Protein AF-A0A5K7YXM6-F1 (afdb_monomer_lite)

Radius of gyration: 16.0 Å; chains: 1; bounding box: 32×33×39 Å

InterPro domains:
  IPR024445 ISXO2-like transposase domain [PF12762] (10-91)

Secondary structure (DSSP, 8-state):
---S--HHHHHHHHHHHS-TTSEEEE---GGGTTTGGGSSEEEE--GGGT---BTTB-THHHHHHHHHHHHHHHHT-S---GGGHHHHHHHHHHHHHHHT--

Structure (mmCIF, N/CA/C/O backbone):
data_AF-A0A5K7YXM6-F1
#
_entry.id   AF-A0A5K7YXM6-F1
#
loop_
_atom_site.group_PDB
_atom_site.id
_atom_site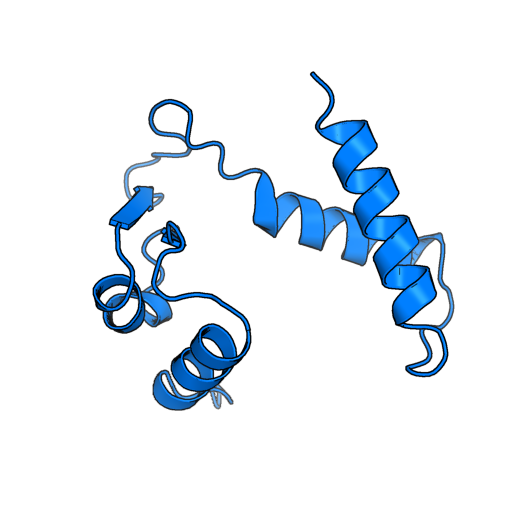.type_symbol
_atom_site.label_atom_id
_atom_site.label_alt_id
_atom_site.label_comp_id
_atom_site.label_asym_id
_atom_site.label_entity_id
_atom_site.label_seq_id
_atom_site.pdbx_PDB_ins_code
_atom_site.Cartn_x
_atom_site.Cartn_y
_atom_site.Cartn_z
_atom_site.occupancy
_atom_site.B_iso_or_equiv
_atom_site.auth_seq_id
_atom_site.auth_comp_id
_atom_site.auth_asym_id
_atom_site.auth_atom_id
_atom_site.pdbx_PDB_model_num
ATOM 1 N N . MET A 1 1 ? 20.880 -11.375 10.407 1.00 36.19 1 MET A N 1
ATOM 2 C CA . MET A 1 1 ? 19.707 -10.485 10.245 1.00 36.19 1 MET A CA 1
ATOM 3 C C . MET A 1 1 ? 18.584 -11.281 9.598 1.00 36.19 1 MET A C 1
ATOM 5 O O . MET A 1 1 ? 18.596 -11.488 8.393 1.00 36.19 1 MET A O 1
ATOM 9 N N . HIS A 1 2 ? 17.685 -11.833 10.412 1.00 35.72 2 HIS A N 1
ATOM 10 C CA . HIS A 1 2 ? 16.621 -12.723 9.954 1.00 35.72 2 HIS A CA 1
ATOM 11 C C . HIS A 1 2 ? 15.570 -11.929 9.172 1.00 35.72 2 HIS A C 1
ATOM 13 O O . HIS A 1 2 ? 14.841 -11.129 9.749 1.00 35.72 2 HIS A O 1
ATOM 19 N N . SER A 1 3 ? 15.504 -12.138 7.855 1.00 43.84 3 SER A N 1
ATOM 20 C CA . SER A 1 3 ? 14.367 -11.705 7.043 1.00 43.84 3 SER A CA 1
ATOM 21 C C . SER A 1 3 ? 13.166 -12.558 7.453 1.00 43.84 3 SER A C 1
ATOM 23 O O . SER A 1 3 ? 13.083 -13.733 7.107 1.00 43.84 3 SER A O 1
ATOM 25 N N . ILE A 1 4 ? 12.276 -11.991 8.265 1.00 49.19 4 ILE A N 1
ATOM 26 C CA . ILE A 1 4 ? 11.186 -12.690 8.975 1.00 49.19 4 ILE A CA 1
ATOM 27 C C . ILE A 1 4 ? 10.072 -13.158 8.007 1.00 49.19 4 ILE A C 1
ATOM 29 O O . ILE A 1 4 ? 9.081 -13.748 8.419 1.00 49.19 4 ILE A O 1
ATOM 33 N N . TYR A 1 5 ? 10.233 -12.966 6.694 1.00 55.22 5 TYR A N 1
ATOM 34 C CA . TYR A 1 5 ? 9.262 -13.395 5.692 1.00 55.22 5 TYR A CA 1
ATOM 35 C C . TYR A 1 5 ? 9.944 -14.166 4.560 1.00 55.22 5 TYR A C 1
ATOM 37 O O . TYR A 1 5 ? 10.531 -13.591 3.644 1.00 55.22 5 TYR A O 1
ATOM 45 N N . SER A 1 6 ? 9.842 -15.497 4.618 1.00 72.19 6 SER A N 1
ATOM 46 C CA . SER A 1 6 ? 10.118 -16.367 3.470 1.00 72.19 6 SER A CA 1
ATOM 47 C C . SER A 1 6 ? 9.239 -15.945 2.286 1.00 72.19 6 SER A C 1
ATOM 49 O O . SER A 1 6 ? 8.072 -15.600 2.476 1.00 72.19 6 SER A O 1
ATOM 51 N N . ILE A 1 7 ? 9.767 -16.007 1.058 1.00 69.94 7 ILE A N 1
ATOM 52 C CA . ILE A 1 7 ? 9.033 -15.705 -0.192 1.00 69.94 7 ILE A CA 1
ATOM 53 C C . ILE A 1 7 ? 7.693 -16.460 -0.247 1.00 69.94 7 ILE A C 1
ATOM 55 O O . ILE A 1 7 ? 6.695 -15.932 -0.734 1.00 69.94 7 ILE A O 1
ATOM 59 N N . VAL A 1 8 ? 7.658 -17.670 0.320 1.00 73.25 8 VAL A N 1
ATOM 60 C CA . VAL A 1 8 ? 6.451 -18.498 0.443 1.00 73.25 8 VAL A CA 1
ATOM 61 C C . VAL A 1 8 ? 5.366 -17.787 1.256 1.00 73.25 8 VAL A C 1
ATOM 63 O O . VAL A 1 8 ? 4.219 -17.706 0.823 1.00 73.25 8 VAL A O 1
ATOM 66 N N . HIS A 1 9 ? 5.730 -17.198 2.394 1.00 81.62 9 HIS A N 1
ATOM 67 C CA . HIS A 1 9 ? 4.793 -16.483 3.257 1.00 81.62 9 HIS A CA 1
ATOM 68 C C . HIS A 1 9 ? 4.263 -15.205 2.592 1.00 81.62 9 HIS A C 1
ATOM 70 O O . HIS A 1 9 ? 3.077 -14.900 2.687 1.00 81.62 9 HIS A O 1
ATOM 76 N N . LEU A 1 10 ? 5.127 -14.488 1.865 1.00 80.56 10 LEU A N 1
ATOM 77 C CA . LEU A 1 10 ? 4.731 -13.302 1.107 1.00 80.56 10 LEU A CA 1
ATOM 78 C C . LEU A 1 10 ? 3.701 -13.652 0.021 1.00 80.56 10 LEU A C 1
ATOM 80 O O . LEU A 1 10 ? 2.681 -12.978 -0.093 1.00 80.56 10 LEU A O 1
ATOM 84 N N . SER A 1 11 ? 3.942 -14.732 -0.732 1.00 81.81 11 SER A N 1
ATOM 85 C CA . SER A 1 11 ? 3.024 -15.188 -1.782 1.00 81.81 11 SER A CA 1
ATOM 86 C C . SER A 1 11 ? 1.641 -15.541 -1.236 1.00 81.81 11 SER A C 1
ATOM 88 O O . SER A 1 11 ? 0.642 -15.067 -1.764 1.00 81.81 11 SER A O 1
ATOM 90 N N . ALA A 1 12 ? 1.576 -16.258 -0.110 1.00 84.94 12 ALA A N 1
ATOM 91 C CA . ALA A 1 12 ? 0.313 -16.660 0.502 1.00 84.94 12 ALA A CA 1
ATOM 92 C C . ALA A 1 12 ? -0.518 -15.465 0.999 1.00 84.94 12 ALA A C 1
ATOM 94 O O . ALA A 1 12 ? -1.745 -15.485 0.920 1.00 84.94 12 ALA A O 1
ATOM 95 N N . ILE A 1 13 ? 0.136 -14.418 1.514 1.00 86.88 13 ILE A N 1
ATOM 96 C CA . ILE A 1 13 ? -0.553 -13.185 1.916 1.00 86.88 13 ILE A CA 1
ATOM 97 C C . ILE A 1 13 ? -1.103 -12.465 0.687 1.00 86.88 13 ILE A C 1
ATOM 99 O O . ILE A 1 13 ? -2.266 -12.074 0.681 1.00 86.88 13 ILE A O 1
ATOM 103 N N . ILE A 1 14 ? -0.282 -12.285 -0.346 1.00 83.62 14 ILE A N 1
ATOM 104 C CA . ILE A 1 14 ? -0.678 -11.541 -1.546 1.00 83.62 14 ILE A CA 1
ATOM 105 C C . ILE A 1 14 ? -1.836 -12.252 -2.255 1.00 83.62 14 ILE A C 1
ATOM 107 O O . ILE A 1 14 ? -2.810 -11.596 -2.621 1.00 83.62 14 ILE A O 1
ATOM 111 N N . ASP A 1 15 ? -1.778 -13.578 -2.344 1.00 85.00 15 ASP A N 1
ATOM 112 C CA . ASP A 1 15 ? -2.817 -14.413 -2.944 1.00 85.00 15 ASP A CA 1
ATOM 113 C C . ASP A 1 15 ? -4.129 -14.401 -2.160 1.00 85.00 15 ASP A C 1
ATOM 115 O O . ASP A 1 15 ? -5.202 -14.450 -2.751 1.00 85.00 15 ASP A O 1
A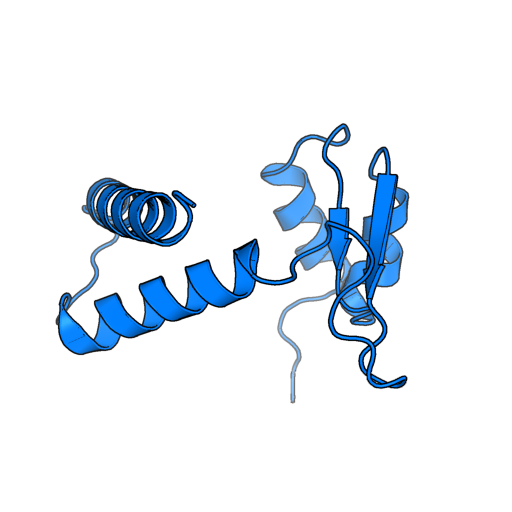TOM 119 N N . ARG A 1 16 ? -4.068 -14.301 -0.828 1.00 88.19 16 ARG A N 1
ATOM 120 C CA . ARG A 1 16 ? -5.266 -14.235 0.021 1.00 88.19 16 ARG A CA 1
ATOM 121 C C . ARG A 1 16 ? -6.106 -12.985 -0.244 1.00 88.19 16 ARG A C 1
ATOM 123 O O . ARG A 1 16 ? -7.319 -13.028 -0.062 1.00 88.19 16 ARG A O 1
ATOM 130 N N . PHE A 1 17 ? -5.466 -11.872 -0.598 1.00 87.00 17 PHE A N 1
ATOM 131 C CA . PHE A 1 17 ? -6.116 -10.562 -0.682 1.00 87.00 17 PHE A CA 1
ATOM 132 C C . PHE A 1 17 ? -6.293 -10.036 -2.113 1.00 87.00 17 PHE A C 1
ATOM 134 O O . PHE A 1 17 ? -6.880 -8.969 -2.274 1.00 87.00 17 PHE A O 1
ATOM 141 N N . ASN A 1 18 ? -5.810 -10.745 -3.141 1.00 84.81 18 ASN A N 1
ATOM 142 C CA . ASN A 1 18 ? -5.878 -10.294 -4.533 1.00 84.81 18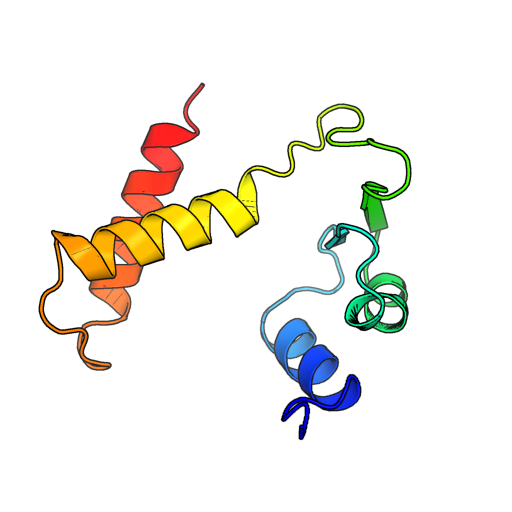 ASN A CA 1
ATOM 143 C C . ASN A 1 18 ? -6.464 -11.364 -5.457 1.00 84.81 18 ASN A C 1
ATOM 145 O O . ASN A 1 18 ? -6.148 -12.545 -5.341 1.00 84.81 18 ASN A O 1
ATOM 149 N N . ASP A 1 19 ? -7.250 -10.922 -6.436 1.00 85.25 19 ASP A N 1
ATOM 150 C CA . ASP A 1 19 ? -7.749 -11.773 -7.518 1.00 85.25 19 ASP A CA 1
ATOM 151 C C . ASP A 1 19 ? -6.621 -12.091 -8.518 1.00 85.25 19 ASP A C 1
ATOM 153 O O . ASP A 1 19 ? -5.845 -11.210 -8.891 1.00 85.25 19 ASP A O 1
ATOM 157 N N . LYS A 1 20 ? -6.538 -13.337 -8.998 1.00 84.62 20 LYS A N 1
ATOM 158 C CA . LYS A 1 20 ? -5.550 -13.766 -10.007 1.00 84.62 20 LYS A CA 1
ATOM 159 C C . LYS A 1 20 ? -5.741 -13.078 -11.367 1.00 84.62 20 LYS A C 1
ATOM 161 O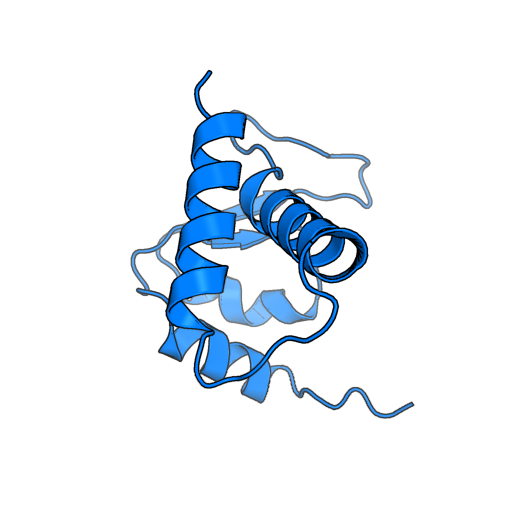 O . LYS A 1 20 ? -4.803 -13.008 -12.159 1.00 84.62 20 LYS A O 1
ATOM 166 N N . ARG A 1 21 ? -6.928 -12.525 -11.632 1.00 83.94 21 ARG A N 1
ATOM 167 C CA . ARG A 1 21 ? -7.228 -11.689 -12.806 1.00 83.94 21 ARG A CA 1
ATOM 168 C C . ARG A 1 21 ? -6.662 -10.270 -12.700 1.00 83.94 21 ARG A C 1
ATOM 170 O O . ARG A 1 21 ? -6.714 -9.533 -13.680 1.00 83.94 21 ARG A O 1
ATOM 177 N N . ALA A 1 22 ? -6.143 -9.871 -11.538 1.00 81.88 22 ALA A N 1
ATOM 178 C CA . ALA A 1 22 ? -5.561 -8.550 -11.351 1.00 81.88 22 ALA A CA 1
ATOM 179 C C . ALA A 1 22 ? -4.256 -8.372 -12.144 1.00 81.88 22 ALA A C 1
ATOM 181 O O . ALA A 1 22 ? -3.495 -9.315 -12.365 1.00 81.88 22 ALA A O 1
ATOM 182 N N . TYR A 1 23 ? -3.975 -7.123 -12.516 1.00 80.75 23 TYR A N 1
ATOM 183 C CA . TYR A 1 23 ? -2.710 -6.721 -13.124 1.00 80.75 23 TYR A CA 1
ATOM 184 C C . TYR A 1 23 ? -1.673 -6.447 -12.032 1.00 80.75 23 TYR A C 1
ATOM 186 O O . TYR A 1 23 ? -1.823 -5.507 -11.248 1.00 80.75 23 TYR A O 1
ATOM 194 N N . MET A 1 24 ? -0.602 -7.238 -11.984 1.00 80.00 24 MET A N 1
ATOM 195 C CA . MET A 1 24 ? 0.456 -7.057 -10.990 1.00 80.00 24 MET A CA 1
ATOM 196 C C . MET A 1 24 ? 1.498 -6.049 -11.487 1.00 80.00 24 MET A C 1
ATOM 198 O O . MET A 1 24 ? 2.150 -6.269 -12.504 1.00 80.00 24 MET A O 1
ATOM 202 N N . LYS A 1 25 ? 1.696 -4.947 -10.757 1.00 80.06 25 LYS A N 1
ATOM 203 C CA . LYS A 1 25 ? 2.720 -3.928 -11.049 1.00 80.06 25 LYS A CA 1
ATOM 204 C C . LYS A 1 25 ? 3.839 -4.006 -10.006 1.00 80.06 25 LYS A C 1
ATOM 206 O O . LYS A 1 25 ? 3.563 -3.934 -8.811 1.00 80.06 25 LYS A O 1
ATOM 211 N N . THR A 1 26 ? 5.093 -4.167 -10.430 1.00 77.94 26 THR A N 1
ATOM 212 C CA . THR A 1 26 ? 6.247 -4.317 -9.519 1.00 77.94 26 THR A CA 1
ATOM 213 C C . THR A 1 26 ? 7.522 -3.666 -10.071 1.00 77.94 26 THR A C 1
ATOM 215 O O . THR A 1 26 ? 7.620 -3.315 -11.242 1.00 77.94 26 THR A O 1
ATOM 218 N N . ASP A 1 27 ? 8.519 -3.496 -9.213 1.00 72.88 27 ASP A N 1
ATOM 219 C CA . ASP A 1 27 ? 9.766 -2.772 -9.454 1.00 72.88 27 ASP A CA 1
ATOM 220 C C . ASP A 1 27 ? 10.990 -3.684 -9.596 1.00 72.88 27 ASP A C 1
ATOM 222 O O . ASP A 1 27 ? 12.134 -3.273 -9.397 1.00 72.88 27 ASP A O 1
ATOM 226 N N . LYS A 1 28 ? 10.733 -4.953 -9.940 1.00 73.75 28 LYS A N 1
ATOM 227 C CA . LYS A 1 28 ? 11.728 -6.028 -10.054 1.00 73.75 28 LYS A CA 1
ATOM 228 C C . LYS A 1 28 ? 12.362 -6.451 -8.730 1.00 73.75 28 LYS A C 1
ATOM 230 O O . LYS A 1 28 ? 13.374 -7.155 -8.747 1.00 73.75 28 LYS A O 1
ATOM 235 N N . MET A 1 29 ? 11.769 -6.118 -7.582 1.00 75.88 29 MET A N 1
ATOM 236 C CA . MET A 1 29 ? 12.228 -6.683 -6.315 1.00 75.88 29 MET A CA 1
ATOM 237 C C . MET A 1 29 ? 12.203 -8.222 -6.367 1.00 75.88 29 MET A C 1
ATOM 239 O O . MET A 1 29 ? 11.189 -8.847 -6.685 1.00 75.88 29 MET A O 1
ATOM 243 N N . HIS A 1 30 ? 13.340 -8.846 -6.036 1.00 76.19 30 HIS A N 1
ATOM 244 C CA . HIS A 1 30 ? 13.561 -10.293 -6.171 1.00 76.19 30 HIS A CA 1
ATOM 245 C C . HIS A 1 30 ? 12.518 -11.159 -5.449 1.00 76.19 30 HIS A C 1
ATOM 247 O O . HIS A 1 30 ? 12.266 -12.284 -5.876 1.00 76.19 30 HIS A O 1
ATOM 253 N N . ALA A 1 31 ? 11.886 -10.641 -4.394 1.00 76.44 31 ALA A N 1
ATOM 254 C CA . ALA A 1 31 ? 10.847 -11.359 -3.663 1.00 76.44 31 ALA A CA 1
ATOM 255 C C . ALA A 1 31 ? 9.567 -11.595 -4.490 1.00 76.44 31 ALA A C 1
ATOM 257 O O . ALA A 1 31 ? 8.879 -12.585 -4.256 1.00 76.44 31 ALA A O 1
ATOM 258 N N . TYR A 1 32 ? 9.263 -10.742 -5.478 1.00 76.44 32 TYR A N 1
ATOM 259 C CA . TYR A 1 32 ? 8.048 -10.852 -6.300 1.00 76.44 32 TYR A CA 1
ATOM 260 C C . TYR A 1 32 ? 8.228 -11.693 -7.569 1.00 76.44 32 TYR A C 1
ATOM 262 O O . TYR A 1 32 ? 7.240 -12.068 -8.190 1.00 76.44 32 TYR A O 1
ATOM 270 N N . LYS A 1 33 ? 9.467 -12.064 -7.917 1.00 74.81 33 LYS A N 1
ATOM 271 C CA . LYS A 1 33 ? 9.854 -12.756 -9.168 1.00 74.81 33 LYS A CA 1
ATOM 272 C C . LYS A 1 33 ? 9.243 -14.153 -9.380 1.00 74.81 33 LYS A C 1
ATOM 274 O O . LYS A 1 33 ? 9.459 -14.780 -10.414 1.00 74.81 33 LYS A O 1
ATOM 279 N N . ARG A 1 34 ? 8.639 -14.717 -8.330 1.00 76.88 34 ARG A N 1
ATOM 280 C CA . ARG A 1 34 ? 7.933 -16.012 -8.351 1.00 76.88 34 ARG A CA 1
ATOM 281 C C . ARG A 1 34 ? 6.414 -15.846 -8.234 1.00 76.88 34 ARG A C 1
ATOM 283 O O . ARG A 1 34 ? 5.688 -16.821 -8.395 1.00 76.88 34 ARG A O 1
ATOM 290 N N . ILE A 1 35 ? 5.957 -14.645 -7.889 1.00 79.81 35 ILE A N 1
ATOM 291 C CA . ILE A 1 35 ? 4.562 -14.309 -7.581 1.00 79.81 35 ILE A CA 1
ATOM 292 C C . ILE A 1 35 ? 3.905 -13.691 -8.817 1.00 79.81 35 ILE A C 1
ATOM 294 O O . ILE A 1 35 ? 2.776 -14.033 -9.146 1.00 79.81 35 ILE A O 1
ATOM 298 N N . ASP A 1 36 ? 4.658 -12.870 -9.549 1.00 73.81 36 ASP A N 1
ATOM 299 C CA . ASP A 1 36 ? 4.292 -12.266 -10.835 1.00 73.81 36 ASP A CA 1
ATOM 300 C C . ASP A 1 36 ? 3.731 -13.259 -11.864 1.00 73.81 36 ASP A C 1
ATOM 302 O O . ASP A 1 36 ? 2.741 -12.957 -12.525 1.00 73.81 36 ASP A O 1
ATOM 306 N N . LYS A 1 37 ? 4.293 -14.470 -11.950 1.00 76.75 37 LYS A N 1
ATOM 307 C CA . LYS A 1 37 ? 3.859 -15.522 -12.890 1.00 76.75 37 LYS A CA 1
ATOM 308 C C . LYS A 1 37 ? 2.440 -16.052 -12.661 1.00 76.75 37 LYS A C 1
ATOM 310 O O . LYS A 1 37 ? 1.946 -16.806 -13.491 1.00 76.75 37 LYS A O 1
ATOM 315 N N . GLN A 1 38 ? 1.820 -15.734 -11.527 1.00 79.31 38 GLN A N 1
ATOM 316 C CA . GLN A 1 38 ? 0.506 -16.260 -11.150 1.00 79.31 38 GLN A CA 1
ATOM 317 C C . GLN A 1 38 ? -0.653 -15.340 -11.550 1.00 79.31 38 GLN A C 1
ATOM 319 O O . GLN A 1 38 ? -1.809 -15.726 -11.391 1.00 79.31 38 GLN A O 1
ATOM 324 N N . TYR A 1 39 ? -0.356 -14.133 -12.032 1.00 81.56 39 TYR A N 1
ATOM 325 C CA . TYR A 1 39 ? -1.347 -13.123 -12.393 1.00 81.56 39 TYR A CA 1
ATOM 326 C C . TYR A 1 39 ? -1.534 -13.043 -13.907 1.00 81.56 39 TYR A C 1
ATOM 328 O O . TYR A 1 39 ? -0.613 -13.331 -14.670 1.00 81.56 39 TYR A O 1
ATOM 336 N N . LEU A 1 40 ? -2.726 -12.618 -14.339 1.00 76.88 40 LEU A N 1
ATOM 337 C CA . LEU A 1 40 ? -3.111 -12.524 -15.755 1.00 76.88 40 LEU A CA 1
ATOM 338 C C . LEU A 1 40 ? -2.136 -11.686 -16.595 1.00 76.88 40 LEU A C 1
ATOM 340 O O . LEU A 1 40 ? -1.927 -11.944 -17.779 1.00 76.88 40 LEU A O 1
ATOM 344 N N . SER A 1 41 ? -1.556 -10.650 -15.999 1.00 74.19 41 SER A N 1
ATOM 345 C CA . SER A 1 41 ? -0.568 -9.791 -16.640 1.00 74.19 41 SER A CA 1
ATOM 346 C C . SER A 1 41 ? 0.296 -9.131 -15.578 1.00 74.19 41 SER A C 1
ATOM 348 O O . SER A 1 41 ? -0.203 -8.688 -14.540 1.00 74.19 41 SER A O 1
ATOM 350 N N . TYR A 1 42 ? 1.596 -9.044 -15.849 1.00 74.62 42 TYR A N 1
ATOM 351 C CA . TYR A 1 42 ? 2.550 -8.378 -14.976 1.00 74.62 42 TYR A CA 1
ATOM 352 C C . TYR A 1 42 ? 3.225 -7.234 -15.726 1.00 74.62 42 TYR A C 1
ATOM 354 O O . TYR A 1 42 ? 3.585 -7.357 -16.896 1.00 74.62 42 TYR A O 1
ATOM 362 N N . LEU A 1 43 ? 3.410 -6.114 -15.039 1.00 72.88 43 LEU A N 1
ATOM 363 C CA . LEU A 1 43 ? 4.156 -4.976 -15.546 1.00 72.88 43 LEU A CA 1
ATOM 364 C C . LEU A 1 43 ? 5.291 -4.652 -14.587 1.00 72.88 43 LEU A C 1
ATOM 366 O O . LEU A 1 43 ? 5.133 -4.670 -13.363 1.00 72.88 43 LEU A O 1
ATOM 370 N N . LEU A 1 44 ? 6.457 -4.388 -15.167 1.00 74.44 44 LEU A N 1
ATOM 371 C CA . LEU A 1 44 ? 7.707 -4.284 -14.437 1.00 74.44 44 LEU A CA 1
ATOM 372 C C . LEU A 1 44 ? 8.473 -3.040 -14.866 1.00 74.44 44 LEU A C 1
ATOM 374 O O . LEU A 1 44 ? 8.751 -2.859 -16.049 1.00 74.44 44 LEU A O 1
ATOM 378 N N . VAL A 1 45 ? 8.857 -2.237 -13.882 1.00 74.12 45 VAL A N 1
ATOM 379 C CA . VAL A 1 45 ? 9.737 -1.080 -14.056 1.00 74.12 45 VAL A CA 1
ATOM 380 C C . VAL A 1 45 ? 11.106 -1.420 -13.474 1.00 74.12 45 VAL A C 1
ATOM 382 O O . VAL A 1 45 ? 11.195 -2.010 -12.397 1.00 74.12 45 VAL A O 1
ATOM 385 N N . ASN A 1 46 ? 12.190 -1.096 -14.185 1.00 75.88 46 ASN A N 1
ATOM 386 C CA . ASN A 1 46 ? 13.544 -1.431 -13.751 1.00 75.88 46 ASN A CA 1
ATOM 387 C C . ASN A 1 46 ? 14.337 -0.210 -13.253 1.00 75.88 46 ASN A C 1
ATOM 389 O O . ASN A 1 46 ? 15.029 0.459 -14.024 1.00 75.88 46 ASN A O 1
ATOM 393 N N . HIS A 1 47 ? 14.356 0.006 -11.937 1.00 73.31 47 HIS A N 1
ATOM 394 C CA . HIS A 1 47 ? 15.112 1.114 -11.336 1.00 73.31 47 HIS A CA 1
ATOM 395 C C . HIS A 1 47 ? 16.625 1.018 -11.484 1.00 73.31 47 HIS A C 1
ATOM 397 O O . HIS A 1 47 ? 17.285 2.053 -11.526 1.00 73.31 47 HIS A O 1
ATOM 403 N N . LEU A 1 48 ? 17.190 -0.186 -11.635 1.00 76.81 48 LEU A N 1
ATOM 404 C CA . LEU A 1 48 ? 18.625 -0.324 -11.920 1.00 76.81 48 LEU A CA 1
ATOM 405 C C . LEU A 1 48 ? 18.992 0.305 -13.269 1.00 76.81 48 LEU A C 1
ATOM 407 O O . LEU A 1 48 ? 20.135 0.691 -13.482 1.00 76.81 48 LEU A O 1
ATOM 411 N N . ARG A 1 49 ? 18.017 0.433 -14.175 1.00 81.62 49 ARG A N 1
ATOM 412 C CA . ARG A 1 49 ? 18.168 1.111 -15.467 1.00 81.62 49 ARG A CA 1
ATOM 413 C C . ARG A 1 49 ? 17.659 2.554 -15.443 1.00 81.62 49 ARG A C 1
ATOM 415 O O . ARG A 1 49 ? 17.502 3.132 -16.509 1.00 81.62 49 ARG A O 1
ATOM 422 N N . LYS A 1 50 ? 17.408 3.127 -14.256 1.00 77.94 50 LYS A N 1
ATOM 423 C CA . LYS A 1 50 ? 16.810 4.463 -14.075 1.00 77.94 50 LYS A CA 1
ATOM 424 C C . LYS A 1 50 ? 15.459 4.621 -14.789 1.00 77.94 50 LYS A C 1
ATOM 426 O O . LYS A 1 50 ? 15.083 5.714 -15.194 1.00 77.94 50 LYS A O 1
ATOM 431 N N . GLU A 1 51 ? 14.727 3.520 -14.937 1.00 75.69 51 GLU A N 1
ATOM 432 C CA . GLU A 1 51 ? 13.346 3.532 -15.403 1.00 75.69 51 GLU A CA 1
ATOM 433 C C . GLU A 1 51 ? 12.446 3.805 -14.193 1.00 75.69 51 GLU A C 1
ATOM 435 O O . GLU A 1 51 ? 12.548 3.107 -13.180 1.00 75.69 51 GLU A O 1
ATOM 440 N N . TYR A 1 52 ? 11.607 4.838 -14.269 1.00 71.69 52 TYR A N 1
ATOM 441 C CA . TYR A 1 52 ? 10.713 5.246 -13.172 1.00 71.69 52 TYR A CA 1
ATOM 442 C C . TYR A 1 52 ? 9.231 5.214 -13.564 1.00 71.69 52 TYR A C 1
ATOM 444 O O . TYR A 1 52 ? 8.372 5.078 -12.693 1.00 71.69 52 TYR A O 1
ATOM 452 N N . SER A 1 53 ? 8.945 5.261 -14.863 1.00 68.94 53 SER A N 1
ATOM 453 C CA . SER A 1 53 ? 7.631 5.061 -15.469 1.00 68.94 53 SER A CA 1
ATOM 454 C C . SER A 1 53 ? 7.796 4.351 -16.814 1.00 68.94 53 SER A C 1
ATOM 456 O O . SER A 1 53 ? 8.857 4.427 -17.438 1.00 68.94 53 SER A O 1
ATOM 458 N N . ARG A 1 54 ? 6.747 3.655 -17.248 1.00 72.81 54 ARG A N 1
ATOM 459 C CA . ARG A 1 54 ? 6.605 3.095 -18.597 1.00 72.81 54 ARG A CA 1
ATOM 460 C C . ARG A 1 54 ? 5.141 3.279 -18.987 1.00 72.81 54 ARG A C 1
ATOM 462 O O . ARG A 1 54 ? 4.287 2.817 -18.247 1.00 72.81 54 ARG A O 1
ATOM 469 N N . ASP A 1 55 ? 4.846 3.980 -20.076 1.00 71.31 55 ASP A N 1
ATOM 470 C CA . ASP A 1 55 ? 3.467 4.293 -20.504 1.00 71.31 55 ASP A CA 1
ATOM 471 C C . ASP A 1 55 ? 2.601 4.878 -19.352 1.00 71.31 55 ASP A C 1
ATOM 473 O O . ASP A 1 55 ? 3.125 5.600 -18.500 1.00 71.31 55 ASP A O 1
ATOM 477 N N . ASP A 1 56 ? 1.312 4.521 -19.257 1.00 59.84 56 ASP A N 1
ATOM 478 C CA . ASP A 1 56 ? 0.385 4.900 -18.162 1.00 59.84 56 ASP A CA 1
ATOM 479 C C . ASP A 1 56 ? 0.688 4.206 -16.815 1.00 59.84 56 ASP A C 1
ATOM 481 O O . ASP A 1 56 ? -0.100 4.208 -15.859 1.00 59.84 56 ASP A O 1
ATOM 485 N N . ILE A 1 57 ? 1.836 3.538 -16.704 1.00 57.78 57 ILE A N 1
ATOM 486 C CA . ILE A 1 57 ? 2.245 2.816 -15.503 1.00 57.78 57 ILE A CA 1
ATOM 487 C C . ILE A 1 57 ? 2.923 3.814 -14.575 1.00 57.78 57 ILE A C 1
ATOM 489 O O . ILE A 1 57 ? 4.139 3.815 -14.368 1.00 57.78 57 ILE A O 1
ATOM 493 N N . HIS A 1 58 ? 2.109 4.667 -13.967 1.00 55.97 58 HIS A N 1
ATOM 494 C CA . HIS A 1 58 ? 2.559 5.460 -12.843 1.00 55.97 58 HIS A CA 1
ATOM 495 C C . HIS A 1 58 ? 2.721 4.556 -11.613 1.00 55.97 58 HIS A C 1
ATOM 497 O O . HIS A 1 58 ? 1.793 3.887 -11.152 1.00 55.97 58 HIS A O 1
ATOM 503 N N . ARG A 1 59 ? 3.935 4.566 -11.052 1.00 54.97 59 ARG A N 1
ATOM 504 C CA . ARG A 1 59 ? 4.328 3.912 -9.788 1.00 54.97 59 ARG A CA 1
ATOM 505 C C . ARG A 1 59 ? 3.530 4.403 -8.569 1.00 54.97 59 ARG A C 1
ATOM 507 O O . ARG A 1 59 ? 3.577 3.801 -7.501 1.00 54.97 59 ARG A O 1
ATOM 514 N N . ILE A 1 60 ? 2.775 5.480 -8.743 1.00 60.50 60 ILE A N 1
ATOM 515 C CA . ILE A 1 60 ? 2.203 6.303 -7.682 1.00 60.50 60 ILE A CA 1
ATOM 516 C C . ILE A 1 60 ? 1.264 5.530 -6.743 1.00 60.50 60 ILE A C 1
ATOM 518 O O . ILE A 1 60 ? 1.123 5.915 -5.597 1.00 60.50 60 ILE A O 1
ATOM 522 N N . THR A 1 61 ? 0.690 4.394 -7.131 1.00 68.00 61 THR A N 1
ATOM 523 C CA . THR A 1 61 ? -0.380 3.750 -6.346 1.00 68.00 61 THR A CA 1
ATOM 524 C C . THR A 1 61 ? 0.019 3.303 -4.924 1.00 68.00 61 THR A C 1
ATOM 526 O O . THR A 1 61 ? -0.498 3.835 -3.941 1.00 68.00 61 THR A O 1
ATOM 529 N N . SER A 1 62 ? 0.927 2.331 -4.768 1.00 72.81 62 SER A N 1
ATOM 530 C CA . SER A 1 62 ? 1.209 1.719 -3.452 1.00 72.81 62 SER A CA 1
ATOM 531 C C . SER A 1 62 ? 2.163 2.548 -2.589 1.00 72.81 62 SER A C 1
ATOM 533 O O . SER A 1 62 ? 2.046 2.564 -1.361 1.00 72.81 62 SER A O 1
ATOM 535 N N . GLU A 1 63 ? 3.097 3.261 -3.215 1.00 74.62 63 GLU A N 1
ATOM 536 C CA . GLU A 1 63 ? 4.047 4.127 -2.517 1.00 74.62 63 GLU A CA 1
ATOM 537 C C . GLU A 1 63 ? 3.374 5.387 -1.982 1.00 74.62 63 GLU A C 1
ATOM 539 O O . GLU A 1 63 ? 3.604 5.737 -0.823 1.00 74.62 63 GLU A O 1
ATOM 544 N N . LEU A 1 64 ? 2.493 6.019 -2.769 1.00 76.12 64 LEU A N 1
ATOM 545 C CA . LEU A 1 64 ? 1.730 7.177 -2.305 1.00 76.12 64 LEU A CA 1
ATOM 546 C C . LEU A 1 64 ? 0.756 6.778 -1.200 1.00 76.12 64 LEU A C 1
ATOM 548 O O . LEU A 1 64 ? 0.685 7.465 -0.186 1.00 76.12 64 LEU A O 1
ATOM 552 N N . PHE A 1 65 ? 0.067 5.640 -1.338 1.00 81.56 65 PHE A N 1
ATOM 553 C CA . PHE A 1 65 ? -0.799 5.125 -0.276 1.00 81.56 65 PHE A CA 1
ATOM 554 C C . PHE A 1 65 ? -0.025 4.927 1.038 1.00 81.56 65 PHE A C 1
ATOM 556 O O . PHE A 1 65 ? -0.445 5.394 2.098 1.00 81.56 65 PHE A O 1
ATOM 563 N N . ASN A 1 66 ? 1.156 4.302 0.972 1.00 82.75 66 ASN A N 1
ATOM 564 C CA . ASN A 1 66 ? 2.019 4.130 2.140 1.00 82.75 66 ASN A CA 1
ATOM 565 C C . ASN A 1 66 ? 2.558 5.459 2.687 1.00 82.75 66 ASN A C 1
ATOM 567 O O . ASN A 1 66 ? 2.773 5.573 3.895 1.00 82.75 66 ASN A O 1
ATOM 571 N N . ALA A 1 67 ? 2.802 6.454 1.834 1.00 85.25 67 ALA A N 1
ATOM 572 C CA . ALA A 1 67 ? 3.222 7.784 2.258 1.00 85.25 67 ALA A CA 1
ATOM 573 C C . ALA A 1 67 ? 2.107 8.512 3.025 1.00 85.25 67 ALA A C 1
ATOM 575 O O . ALA A 1 67 ? 2.383 9.050 4.097 1.00 85.25 67 ALA A O 1
ATOM 576 N N . ILE A 1 68 ? 0.860 8.453 2.539 1.00 86.31 68 ILE A N 1
ATOM 577 C CA . ILE A 1 68 ? -0.321 9.009 3.221 1.00 86.31 68 ILE A CA 1
ATOM 578 C C . ILE A 1 68 ? -0.508 8.319 4.575 1.00 86.31 68 ILE A C 1
ATOM 580 O O . ILE A 1 68 ? -0.507 8.988 5.602 1.00 86.31 68 ILE A O 1
ATOM 584 N N . LEU A 1 69 ? -0.506 6.982 4.617 1.00 87.00 69 LEU A N 1
ATOM 585 C CA . LEU A 1 69 ? -0.608 6.229 5.875 1.00 87.00 69 LEU A CA 1
ATOM 586 C C . LEU A 1 69 ? 0.480 6.630 6.889 1.00 87.00 69 LEU A C 1
ATOM 588 O O . LEU A 1 69 ? 0.212 6.778 8.083 1.00 87.00 69 LEU A O 1
ATOM 592 N N . LYS A 1 70 ? 1.730 6.797 6.435 1.00 87.00 70 LYS A N 1
ATOM 593 C CA . LYS A 1 70 ? 2.841 7.228 7.300 1.00 87.00 70 LYS A CA 1
ATOM 594 C C . LYS A 1 70 ? 2.667 8.666 7.785 1.00 87.00 70 LYS A C 1
ATOM 596 O O . LYS A 1 70 ? 3.021 8.942 8.931 1.00 87.00 70 LYS A O 1
ATOM 601 N N . ARG A 1 71 ? 2.168 9.565 6.933 1.00 86.00 71 ARG A N 1
ATOM 602 C CA . ARG A 1 71 ? 1.878 10.959 7.281 1.00 86.00 71 ARG A CA 1
ATOM 603 C C . ARG A 1 71 ? 0.767 11.026 8.322 1.00 86.00 71 ARG A C 1
ATOM 605 O O . ARG A 1 71 ? 0.977 11.637 9.364 1.00 86.00 71 ARG A O 1
ATOM 612 N N . ASP A 1 72 ? -0.339 10.331 8.094 1.00 85.25 72 ASP A N 1
ATOM 613 C CA . ASP A 1 72 ? -1.499 10.357 8.984 1.00 85.25 72 ASP A CA 1
ATOM 614 C C . ASP A 1 72 ? -1.163 9.739 10.339 1.00 85.25 72 ASP A C 1
ATOM 616 O O . ASP A 1 72 ? -1.473 10.316 11.377 1.00 85.25 72 ASP A O 1
ATOM 620 N N . ARG A 1 73 ? -0.409 8.631 10.362 1.00 83.56 73 ARG A N 1
ATOM 621 C CA . ARG A 1 73 ? 0.100 8.050 11.613 1.00 83.56 73 ARG A CA 1
ATOM 622 C C . ARG A 1 73 ? 1.010 9.005 12.393 1.00 83.56 73 ARG A C 1
ATOM 624 O O . ARG A 1 73 ? 1.048 8.931 13.613 1.00 83.56 73 ARG A O 1
ATOM 631 N N . LYS A 1 74 ? 1.817 9.826 11.717 1.00 83.50 74 LYS A N 1
ATOM 632 C CA . LYS A 1 74 ? 2.741 10.751 12.395 1.00 83.50 74 LYS A CA 1
ATOM 633 C C . LYS A 1 74 ? 2.077 12.063 12.810 1.00 83.50 74 LYS A C 1
ATOM 635 O O . LYS A 1 74 ? 2.533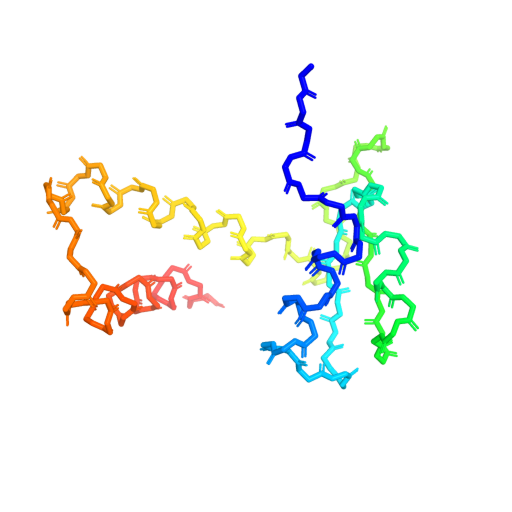 12.658 13.777 1.00 83.50 74 LYS A O 1
ATOM 640 N N . GLY A 1 75 ? 1.081 12.531 12.059 1.00 79.00 75 GLY A N 1
ATOM 641 C CA . GLY A 1 75 ? 0.498 13.863 12.230 1.00 79.00 75 GLY A CA 1
ATOM 642 C C . GLY A 1 75 ? -0.914 13.875 12.809 1.00 79.00 75 GLY A C 1
ATOM 643 O O . GLY A 1 75 ? -1.196 14.695 13.673 1.00 79.00 75 GLY A O 1
ATOM 644 N N . VAL A 1 76 ? -1.795 12.989 12.337 1.00 78.19 76 VAL A N 1
ATOM 645 C CA . VAL A 1 76 ? -3.234 13.009 12.661 1.00 78.19 76 VAL A CA 1
ATOM 646 C C . VAL A 1 76 ? -3.555 12.037 13.795 1.00 78.19 76 VAL A C 1
ATOM 648 O O . VAL A 1 76 ? 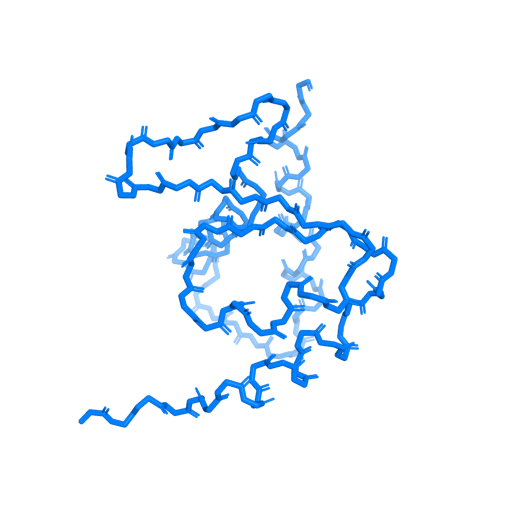-4.265 12.375 14.739 1.00 78.19 76 VAL A O 1
ATOM 651 N N . PHE A 1 77 ? -2.996 10.827 13.744 1.00 80.38 77 PHE A N 1
ATOM 652 C CA . PHE A 1 77 ? -3.293 9.768 14.703 1.00 80.38 77 PHE A CA 1
ATOM 653 C C . PHE A 1 77 ? -2.152 9.577 15.700 1.00 80.38 77 PHE A C 1
ATOM 655 O O . PHE A 1 77 ? -1.228 8.803 15.460 1.00 80.38 77 PHE A O 1
ATOM 662 N N . CYS A 1 78 ? -2.258 10.192 16.879 1.00 75.31 78 CYS A N 1
ATOM 663 C CA . CYS A 1 78 ? -1.325 9.931 17.984 1.00 75.31 78 CYS A CA 1
ATOM 664 C C . CYS A 1 78 ? -1.374 8.464 18.466 1.00 75.31 78 CYS A C 1
ATOM 666 O O . CYS A 1 78 ? -0.394 7.951 19.005 1.00 75.31 78 CYS A O 1
ATOM 668 N N . TYR A 1 79 ? -2.499 7.770 18.249 1.00 81.69 79 TYR A N 1
ATOM 669 C CA . TYR A 1 79 ? -2.679 6.358 18.581 1.00 81.69 79 TYR A CA 1
ATOM 670 C C . TYR A 1 79 ? -3.581 5.651 17.559 1.00 81.69 79 TYR A C 1
ATOM 672 O O . TYR A 1 79 ? -4.672 6.123 17.246 1.00 81.69 79 TYR A O 1
ATOM 680 N N . LEU A 1 80 ? -3.135 4.489 17.069 1.00 81.94 80 LEU A N 1
ATOM 681 C CA . LEU A 1 80 ? -3.898 3.625 16.166 1.00 81.94 80 LEU A CA 1
ATOM 682 C C . LEU A 1 80 ? -4.355 2.375 16.921 1.00 81.94 80 LEU A C 1
ATOM 684 O O . LEU A 1 80 ? -3.537 1.552 17.333 1.00 81.94 80 LEU A O 1
ATOM 688 N N . SER A 1 81 ? -5.669 2.205 17.057 1.00 88.44 81 SER A N 1
ATOM 689 C CA . SER A 1 81 ? -6.271 0.983 17.601 1.00 88.44 81 SER A CA 1
ATOM 690 C C . SER A 1 81 ? -6.839 0.101 16.495 1.00 88.44 81 SER A C 1
ATOM 692 O O . SER A 1 81 ? -7.467 0.598 15.559 1.00 88.44 81 SER A O 1
ATOM 694 N N . LYS A 1 82 ? -6.731 -1.226 16.649 1.00 87.88 82 LYS A N 1
ATOM 695 C CA . LYS A 1 82 ? -7.403 -2.188 15.756 1.00 87.88 82 LYS A CA 1
ATOM 696 C C . LYS A 1 82 ? -8.920 -1.968 15.696 1.00 87.88 82 LYS A C 1
ATOM 698 O O . LYS A 1 82 ? -9.515 -2.216 14.653 1.00 87.88 82 LYS A O 1
ATOM 703 N N . LYS A 1 83 ? -9.533 -1.458 16.774 1.00 91.38 83 LYS A N 1
ATOM 704 C CA . LYS A 1 83 ? -10.979 -1.191 16.857 1.00 91.38 83 LYS A CA 1
ATOM 705 C C . LYS A 1 83 ? -11.468 -0.210 15.783 1.00 91.38 83 LYS A C 1
ATOM 707 O O . LYS A 1 83 ? -12.561 -0.385 15.262 1.00 91.38 83 LYS A O 1
ATOM 712 N N . HIS A 1 84 ? -10.658 0.790 15.435 1.00 88.38 84 HIS A N 1
ATOM 713 C CA . HIS A 1 84 ? -11.032 1.858 14.497 1.00 88.38 84 HIS A CA 1
ATOM 714 C C . HIS A 1 84 ? -10.324 1.738 13.142 1.00 88.38 84 HIS A C 1
ATOM 716 O O . HIS A 1 84 ? -10.361 2.665 12.336 1.00 88.38 84 HIS A O 1
ATOM 722 N N . LEU A 1 85 ? -9.710 0.583 12.860 1.00 88.88 85 LEU A N 1
ATOM 723 C CA . LEU A 1 85 ? -9.037 0.322 11.589 1.00 88.88 85 LEU A CA 1
ATOM 724 C C . LEU A 1 85 ? -9.922 0.587 10.353 1.00 88.88 85 LEU A C 1
ATOM 726 O O . LEU A 1 85 ? -9.401 1.140 9.383 1.00 88.88 85 LEU A O 1
ATOM 730 N N . PRO A 1 86 ? -11.239 0.276 10.362 1.00 88.25 86 PRO A N 1
ATOM 731 C CA . PRO A 1 86 ? -12.121 0.628 9.250 1.00 88.25 86 PRO A CA 1
ATOM 732 C C . PRO A 1 86 ? -12.217 2.140 9.003 1.00 88.25 86 PRO A C 1
ATOM 734 O O . PRO A 1 86 ? -12.207 2.559 7.848 1.00 88.25 86 PRO A O 1
ATOM 737 N N . CYS A 1 87 ? -12.252 2.951 10.065 1.00 86.06 87 CYS A N 1
ATOM 738 C CA . CYS A 1 87 ? -12.337 4.408 9.966 1.00 86.06 87 CYS A CA 1
ATOM 739 C C . CYS A 1 87 ? -11.042 5.001 9.400 1.00 86.06 87 CYS A C 1
ATOM 741 O O . CYS A 1 87 ? -11.091 5.766 8.442 1.00 86.06 87 CYS A O 1
ATOM 743 N N . TYR A 1 88 ? -9.883 4.571 9.913 1.00 87.81 88 TYR A N 1
ATOM 744 C CA . TYR A 1 88 ? -8.582 5.011 9.390 1.00 87.81 88 TYR A CA 1
ATOM 745 C C . TYR A 1 88 ? -8.408 4.638 7.918 1.00 87.81 88 TYR A C 1
ATOM 747 O O . TYR A 1 88 ? -7.932 5.434 7.114 1.00 87.81 88 TYR A O 1
ATOM 755 N N . ARG A 1 89 ? -8.833 3.424 7.542 1.00 85.25 89 ARG A N 1
ATOM 756 C CA . ARG A 1 89 ? -8.818 2.981 6.147 1.00 85.25 89 ARG A CA 1
ATOM 757 C C . ARG A 1 89 ? -9.665 3.900 5.266 1.00 85.25 89 ARG A C 1
ATOM 759 O O . ARG A 1 89 ? -9.220 4.242 4.176 1.00 85.25 89 ARG A O 1
ATOM 766 N N . TYR A 1 90 ? -10.867 4.266 5.708 1.00 87.25 90 TYR A N 1
ATOM 767 C CA . TYR A 1 90 ? -11.753 5.139 4.940 1.00 87.25 90 TYR A CA 1
ATOM 768 C C . TYR A 1 90 ? -11.130 6.519 4.709 1.00 87.25 90 TYR A C 1
ATOM 770 O O . TYR A 1 90 ? -11.126 7.007 3.581 1.00 87.25 90 TYR A O 1
ATOM 778 N N . GLU A 1 91 ? -10.538 7.105 5.748 1.00 85.38 91 GLU A N 1
ATOM 779 C CA . GLU A 1 91 ? -9.870 8.404 5.661 1.00 85.38 91 GLU A CA 1
ATOM 780 C C . GLU A 1 91 ? -8.701 8.382 4.670 1.00 85.38 91 GLU A C 1
ATOM 782 O O . GLU A 1 91 ? -8.668 9.182 3.736 1.00 85.38 91 GLU A O 1
ATOM 787 N N . ILE A 1 92 ? -7.807 7.397 4.783 1.00 86.19 92 ILE A N 1
ATOM 788 C CA . ILE A 1 92 ? -6.649 7.260 3.887 1.00 86.19 92 ILE A CA 1
ATOM 789 C C . ILE A 1 92 ? -7.096 7.068 2.430 1.00 86.19 92 ILE A C 1
ATOM 791 O O . ILE A 1 92 ? -6.506 7.654 1.522 1.00 86.19 92 ILE A O 1
ATOM 795 N N . ILE A 1 93 ? -8.141 6.266 2.185 1.00 84.69 93 ILE A N 1
ATOM 796 C CA . ILE A 1 93 ? -8.680 6.040 0.832 1.00 84.69 93 ILE A CA 1
ATOM 797 C C . ILE A 1 93 ? -9.316 7.316 0.273 1.00 84.69 93 ILE A C 1
ATOM 799 O O . ILE A 1 93 ? -9.107 7.635 -0.898 1.00 84.69 93 ILE A O 1
ATOM 803 N N . SER A 1 94 ? -10.075 8.052 1.087 1.00 82.31 94 SER A N 1
ATOM 804 C CA . SER A 1 94 ? -10.692 9.321 0.686 1.00 82.31 94 SER A CA 1
ATOM 805 C C . SER A 1 94 ? -9.632 10.358 0.304 1.00 82.31 94 SER A C 1
ATOM 807 O O . SER A 1 94 ? -9.701 10.969 -0.768 1.00 82.31 94 SER A O 1
ATOM 809 N N . THR A 1 95 ? -8.594 10.488 1.131 1.00 81.00 95 THR A N 1
ATOM 810 C CA . THR A 1 95 ? -7.437 11.350 0.879 1.00 81.00 95 THR A CA 1
ATOM 811 C C . THR A 1 95 ? -6.716 10.937 -0.403 1.00 81.00 95 THR A C 1
ATOM 813 O O . THR A 1 95 ? -6.511 11.766 -1.288 1.00 81.00 95 THR A O 1
ATOM 816 N N . TRP A 1 96 ? -6.403 9.647 -0.567 1.00 78.62 96 TRP A N 1
ATOM 817 C CA . TRP A 1 96 ? -5.772 9.123 -1.782 1.00 78.62 96 TRP A CA 1
ATOM 818 C C . TRP A 1 96 ? -6.599 9.412 -3.041 1.00 78.62 96 TRP A C 1
ATOM 820 O O . TRP A 1 96 ? -6.055 9.903 -4.028 1.00 78.62 96 TRP A O 1
ATOM 830 N N . THR A 1 97 ? -7.911 9.168 -3.000 1.00 76.25 97 THR A N 1
ATOM 831 C CA . THR A 1 97 ? -8.818 9.426 -4.131 1.00 76.25 97 THR A CA 1
ATOM 832 C C . THR A 1 97 ? -8.846 10.913 -4.472 1.00 76.25 97 THR A C 1
ATOM 834 O O . THR A 1 97 ? -8.862 11.280 -5.639 1.00 76.25 97 THR A O 1
ATOM 837 N N . SER A 1 98 ? -8.805 11.785 -3.465 1.00 73.81 98 SER A N 1
ATOM 838 C CA . SER A 1 98 ? -8.806 13.236 -3.668 1.00 73.81 98 SER A CA 1
ATOM 839 C C . SER A 1 98 ? -7.501 13.747 -4.290 1.00 73.81 98 SER A C 1
ATOM 841 O O . SER A 1 98 ? -7.550 14.663 -5.099 1.00 73.81 98 SER A O 1
ATOM 843 N N . TYR A 1 99 ? -6.355 13.125 -3.988 1.00 65.88 99 TYR A N 1
ATOM 844 C CA . TYR A 1 99 ? -5.068 13.445 -4.625 1.00 65.88 99 TYR A CA 1
ATOM 845 C C . TYR A 1 99 ? -4.907 12.886 -6.046 1.00 65.88 99 TYR A C 1
ATOM 847 O O . TYR A 1 99 ? -4.091 13.404 -6.800 1.00 65.88 99 TYR A O 1
ATOM 855 N N . ASN A 1 100 ? -5.639 11.826 -6.403 1.00 59.94 100 ASN A N 1
ATOM 856 C CA . ASN A 1 100 ? -5.548 11.168 -7.716 1.00 59.94 100 ASN A CA 1
ATOM 857 C C . ASN A 1 100 ? -6.752 11.472 -8.624 1.00 59.94 100 ASN A C 1
ATOM 859 O O . ASN A 1 100 ? -6.916 10.828 -9.656 1.00 59.94 100 ASN A O 1
ATOM 863 N N . ARG A 1 101 ? -7.597 12.442 -8.253 1.00 49.31 101 ARG A N 1
ATOM 864 C CA . ARG A 1 101 ? -8.582 13.040 -9.159 1.00 49.31 101 ARG A CA 1
ATOM 865 C C . ARG A 1 101 ? -7.904 14.144 -9.978 1.00 49.31 101 ARG A C 1
ATOM 867 O O . ARG A 1 101 ? -8.027 15.316 -9.639 1.00 49.31 101 ARG A O 1
ATOM 874 N N . CYS A 1 102 ? -7.196 13.733 -11.026 1.00 37.28 102 CYS A N 1
ATOM 875 C CA . CYS A 1 102 ? -6.824 14.553 -12.179 1.00 37.28 102 CYS A CA 1
ATOM 876 C C . CYS A 1 102 ? -7.267 13.818 -13.443 1.00 37.28 102 CYS A C 1
ATOM 878 O O . CYS A 1 102 ? -7.078 12.580 -13.476 1.00 37.28 102 CYS A O 1
#

Sequence (102 aa):
MHSIYSIVHLSAIIDRFNDKRAYMKTDKMHAYKRIDKQYLSYLLVNHLRKEYSRDDIHRITSELFNAILKRDRKGVFCYLSKKHLPCYRYEIISTWTSYNRC

Organism: NCBI:txid947919

pLDDT: mean 76.15, std 11.64, range [35.72, 91.38]

Foldseek 3Di:
DDPVDDLVNVLVVCPVPDDLQDEAEEAVDVSCPVNQVSHPHYHYAHVVVVGQDDPVRHPCPPVVLVVLLVCCCVPVPVDDDPVCVVVSVVVSVVVVVVVPPD